Protein AF-A0A534MYK9-F1 (afdb_monomer_lite)

pLDDT: mean 93.84, std 4.39, range [72.5, 97.69]

Structure (mmCIF, N/CA/C/O backbone):
data_AF-A0A534MYK9-F1
#
_entry.id   AF-A0A534MYK9-F1
#
loop_
_atom_site.group_PDB
_atom_site.id
_atom_site.type_symbol
_atom_site.label_atom_id
_atom_site.label_alt_id
_atom_site.label_comp_id
_atom_site.label_asym_id
_atom_site.label_entity_id
_atom_site.label_seq_id
_atom_site.pdbx_PDB_ins_code
_atom_site.Cartn_x
_atom_site.Cartn_y
_atom_site.Cartn_z
_atom_site.occupancy
_atom_site.B_iso_or_equiv
_atom_site.auth_seq_id
_atom_site.auth_comp_id
_atom_site.auth_asym_id
_atom_site.auth_atom_id
_atom_site.pdbx_PDB_model_num
ATOM 1 N N . MET A 1 1 ? -10.632 -0.128 27.076 1.00 77.88 1 MET A N 1
ATOM 2 C CA . MET A 1 1 ? -11.776 -0.941 26.616 1.00 77.88 1 MET A CA 1
ATOM 3 C C . MET A 1 1 ? -12.908 -0.789 27.621 1.00 77.88 1 MET A C 1
ATOM 5 O O . MET A 1 1 ? -12.709 -1.081 28.795 1.00 77.88 1 MET A O 1
ATOM 9 N N . ALA A 1 2 ? -14.049 -0.252 27.196 1.00 86.44 2 ALA A N 1
ATOM 10 C CA . ALA A 1 2 ? -15.210 -0.081 28.070 1.00 86.44 2 ALA A CA 1
ATOM 11 C C . ALA A 1 2 ? -15.903 -1.431 28.352 1.00 86.44 2 ALA A C 1
ATOM 13 O O . ALA A 1 2 ? -15.978 -2.269 27.459 1.00 86.44 2 ALA A O 1
ATOM 14 N N . ARG A 1 3 ? -16.402 -1.634 29.580 1.00 91.06 3 ARG A N 1
ATOM 15 C CA . ARG A 1 3 ? -17.036 -2.894 30.035 1.00 91.06 3 ARG A CA 1
ATOM 16 C C . ARG A 1 3 ? -18.531 -2.765 30.369 1.00 91.06 3 ARG A C 1
ATOM 18 O O . ARG A 1 3 ? -19.134 -3.716 30.841 1.00 91.06 3 ARG A O 1
ATOM 25 N N . GLY A 1 4 ? -19.121 -1.588 30.159 1.00 93.94 4 GLY A N 1
ATOM 26 C CA . GLY A 1 4 ? -20.531 -1.337 30.467 1.00 93.94 4 GLY A CA 1
ATOM 27 C C . GLY A 1 4 ? -21.484 -1.984 29.459 1.00 93.94 4 GLY A C 1
ATOM 28 O O . GLY A 1 4 ? -21.170 -2.062 28.270 1.00 93.94 4 GLY A O 1
ATOM 29 N N . LEU A 1 5 ? -22.675 -2.366 29.925 1.00 92.31 5 LEU A N 1
ATOM 30 C CA . LEU A 1 5 ? -23.705 -3.059 29.139 1.00 92.31 5 LEU A CA 1
ATOM 31 C C . LEU A 1 5 ? -24.161 -2.267 27.891 1.00 92.31 5 LEU A C 1
ATOM 33 O O . LEU A 1 5 ? -24.481 -2.857 26.866 1.00 92.31 5 LEU A O 1
ATOM 37 N N . PHE A 1 6 ? -24.077 -0.931 27.925 1.00 93.38 6 PHE A N 1
ATOM 38 C CA . PHE A 1 6 ? -24.435 -0.035 26.811 1.00 93.38 6 PHE A CA 1
ATOM 39 C C . PHE A 1 6 ? -23.223 0.593 26.086 1.00 93.38 6 PHE A C 1
ATOM 41 O O . PHE A 1 6 ? -23.353 1.595 25.382 1.00 93.38 6 PHE A O 1
ATOM 48 N N . ALA A 1 7 ? -22.017 0.024 26.218 1.00 95.12 7 ALA A N 1
ATOM 49 C CA . ALA A 1 7 ? -20.780 0.609 25.675 1.00 95.12 7 ALA A CA 1
ATOM 50 C C . ALA A 1 7 ? -20.463 0.250 24.203 1.00 95.12 7 ALA A C 1
ATOM 52 O O . ALA A 1 7 ? -19.380 0.574 23.702 1.00 95.12 7 ALA A O 1
ATOM 53 N N . ALA A 1 8 ? -21.386 -0.394 23.482 1.00 93.94 8 ALA A N 1
ATOM 54 C CA . ALA A 1 8 ? -21.146 -0.937 22.140 1.00 93.94 8 ALA A CA 1
ATOM 55 C C . ALA A 1 8 ? -20.653 0.110 21.117 1.00 93.94 8 ALA A C 1
ATOM 57 O O . ALA A 1 8 ? -19.720 -0.156 20.355 1.00 93.94 8 ALA A O 1
ATOM 58 N N . ARG A 1 9 ? -21.222 1.327 21.125 1.00 94.88 9 ARG A N 1
ATOM 59 C CA . ARG A 1 9 ? -20.819 2.421 20.216 1.00 94.88 9 ARG A CA 1
ATOM 60 C C . ARG A 1 9 ? -19.348 2.797 20.401 1.00 94.88 9 ARG A C 1
ATOM 62 O O . ARG A 1 9 ? -18.620 2.928 19.418 1.00 94.88 9 ARG A O 1
ATOM 69 N N . LYS A 1 10 ? -18.911 2.917 21.659 1.00 95.38 10 LYS A N 1
ATOM 70 C CA . LYS A 1 10 ? -17.522 3.232 22.012 1.00 95.38 10 LYS A CA 1
ATOM 71 C C . LYS A 1 10 ? -16.579 2.117 21.564 1.00 95.38 10 LYS A C 1
ATOM 73 O O . LYS A 1 10 ? -15.596 2.402 20.889 1.00 95.38 10 LYS A O 1
ATOM 78 N N . LEU A 1 11 ? -16.915 0.856 21.847 1.00 95.69 11 LEU A N 1
ATOM 79 C CA . LEU A 1 11 ? -16.108 -0.301 21.432 1.00 95.69 11 LEU A CA 1
ATOM 80 C C . LEU A 1 11 ? -15.960 -0.401 19.906 1.00 95.69 11 LEU A C 1
ATOM 82 O O . LEU A 1 11 ? -14.871 -0.688 19.406 1.00 95.69 11 LEU A O 1
ATOM 86 N N . LYS A 1 12 ? -17.029 -0.120 19.150 1.00 95.69 12 LYS A N 1
ATOM 87 C CA . LYS A 1 12 ? -16.986 -0.082 17.680 1.00 95.69 12 LYS A CA 1
ATOM 88 C C . LYS A 1 12 ? -16.059 1.028 17.169 1.00 95.69 12 LYS A C 1
ATOM 90 O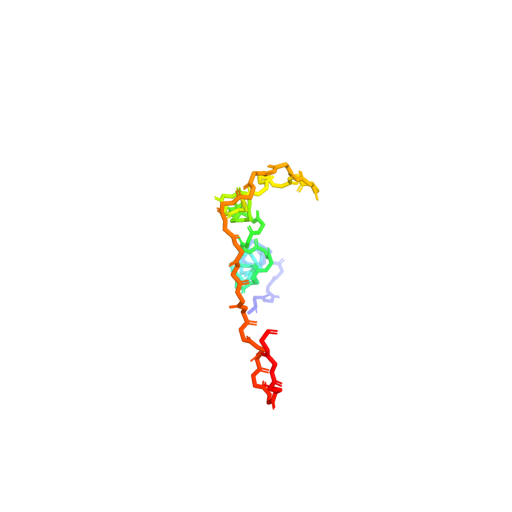 O . LYS A 1 12 ? -15.254 0.769 16.275 1.00 95.69 12 LYS A O 1
ATOM 95 N N . GLY A 1 13 ? -16.143 2.225 17.753 1.00 95.88 13 GLY A N 1
ATOM 96 C CA . GLY A 1 13 ? -15.263 3.352 17.427 1.00 95.88 13 GLY A CA 1
ATOM 97 C C . GLY A 1 13 ? -13.793 3.052 17.725 1.00 95.88 13 GLY A C 1
ATOM 98 O O . GLY A 1 13 ? -12.954 3.185 16.837 1.00 95.88 13 GLY A O 1
ATOM 99 N N . GLU A 1 14 ? -13.493 2.549 18.927 1.00 95.81 14 GLU A N 1
ATOM 100 C CA . GLU A 1 14 ? -12.140 2.132 19.334 1.00 95.81 14 GLU A CA 1
ATOM 101 C C . GLU A 1 14 ? -11.571 1.044 18.406 1.00 95.81 14 GLU A C 1
ATOM 103 O O . GLU A 1 14 ? -10.400 1.081 18.025 1.00 95.81 14 GLU A O 1
ATOM 108 N N . ARG A 1 15 ? -12.395 0.072 17.986 1.00 95.31 15 ARG A N 1
ATOM 109 C CA . ARG A 1 15 ? -11.960 -0.952 17.026 1.00 95.31 15 ARG A CA 1
ATOM 110 C C . ARG A 1 15 ? -11.645 -0.345 15.663 1.00 95.31 15 ARG A C 1
ATOM 112 O O . ARG A 1 15 ? -10.670 -0.764 15.045 1.00 95.31 15 ARG A O 1
ATOM 119 N N . GLN A 1 16 ? -12.448 0.610 15.193 1.00 95.38 16 GLN A N 1
ATOM 120 C CA . GLN A 1 16 ? -12.242 1.259 13.900 1.00 95.38 16 GLN A CA 1
ATOM 121 C C . GLN A 1 16 ? -10.958 2.094 13.880 1.00 95.38 16 GLN A C 1
ATOM 123 O O . GLN A 1 16 ? -10.197 1.991 12.919 1.00 95.38 16 GLN A O 1
ATOM 128 N N . THR A 1 17 ? -10.683 2.867 14.933 1.00 95.75 17 THR A N 1
ATOM 129 C CA . THR A 1 17 ? -9.439 3.647 15.045 1.00 95.75 17 THR A CA 1
ATOM 130 C C . THR A 1 17 ? -8.222 2.733 15.119 1.00 95.75 17 THR A C 1
ATOM 132 O O . THR A 1 17 ? -7.275 2.918 14.358 1.00 95.75 17 THR A O 1
ATOM 135 N N . ARG A 1 18 ? -8.277 1.673 15.935 1.00 95.69 18 ARG A N 1
ATOM 136 C CA . ARG A 1 18 ? -7.198 0.676 16.012 1.00 95.69 18 ARG A CA 1
ATOM 137 C C . ARG A 1 18 ? -6.981 -0.059 14.689 1.00 95.69 18 ARG A C 1
ATOM 139 O O . ARG A 1 18 ? -5.860 -0.433 14.382 1.00 95.69 18 ARG A O 1
ATOM 146 N N . ARG A 1 19 ? -8.022 -0.259 13.878 1.00 96.94 19 ARG A N 1
ATOM 147 C CA . ARG A 1 19 ? -7.890 -0.926 12.574 1.00 96.94 19 ARG A CA 1
ATOM 148 C C . ARG A 1 19 ? -7.011 -0.139 11.598 1.00 96.94 19 ARG A C 1
ATOM 150 O O . ARG A 1 19 ? -6.413 -0.743 10.721 1.00 96.94 19 ARG A O 1
ATOM 157 N N . TRP A 1 20 ? -6.890 1.178 11.756 1.00 97.12 20 TRP A N 1
ATOM 158 C CA . TRP A 1 20 ? -6.045 2.009 10.894 1.00 97.12 20 TRP A CA 1
ATOM 159 C C . TRP A 1 20 ? -4.538 1.845 11.122 1.00 97.12 20 TRP A C 1
ATOM 161 O O . TRP A 1 20 ? -3.770 2.189 10.223 1.00 97.12 20 TRP A O 1
ATOM 171 N N . SER A 1 21 ? -4.100 1.315 12.271 1.00 95.94 21 SER A N 1
ATOM 172 C CA . SER A 1 21 ? -2.678 1.006 12.489 1.00 95.94 21 SER A CA 1
ATOM 173 C C . SER A 1 21 ? -2.226 -0.257 11.750 1.00 95.94 21 SER A C 1
ATOM 175 O O . SER A 1 21 ? -1.031 -0.445 11.532 1.00 95.94 21 SER A O 1
ATOM 177 N N . ASP A 1 22 ? -3.165 -1.100 11.310 1.00 97.19 22 ASP A N 1
ATOM 178 C CA . ASP A 1 22 ? -2.875 -2.249 10.460 1.00 97.19 22 ASP A CA 1
ATOM 179 C C . ASP A 1 22 ? -2.474 -1.774 9.051 1.00 97.19 22 ASP A C 1
ATOM 181 O O . ASP A 1 22 ? -3.253 -1.153 8.316 1.00 97.19 22 ASP A O 1
ATOM 185 N N . ARG A 1 23 ? -1.235 -2.099 8.661 1.00 96.50 23 ARG A N 1
ATOM 186 C CA . ARG A 1 23 ? -0.651 -1.757 7.357 1.00 96.50 23 ARG A CA 1
ATOM 187 C C . ARG A 1 23 ? -1.494 -2.284 6.192 1.00 96.50 23 ARG A C 1
ATOM 189 O O . ARG A 1 23 ? -1.654 -1.564 5.205 1.00 96.50 23 ARG A O 1
ATOM 196 N N . TYR A 1 24 ? -2.030 -3.500 6.281 1.00 96.31 24 TYR A N 1
ATOM 197 C CA . TYR A 1 24 ? -2.847 -4.088 5.216 1.00 96.31 24 TYR A CA 1
ATOM 198 C C . TYR A 1 24 ? -4.192 -3.380 5.107 1.00 96.31 24 TYR A C 1
ATOM 200 O O . TYR A 1 24 ? -4.637 -3.052 4.004 1.00 96.31 24 TYR A O 1
ATOM 208 N N . TYR A 1 25 ? -4.813 -3.078 6.249 1.00 96.88 25 TYR A N 1
ATOM 209 C CA . TYR A 1 25 ? -6.064 -2.330 6.271 1.00 96.88 25 TYR A CA 1
ATOM 210 C C . TYR A 1 25 ? -5.899 -0.937 5.659 1.00 96.88 25 TYR A C 1
ATOM 212 O O . TYR A 1 25 ? -6.686 -0.563 4.787 1.00 96.88 25 TYR A O 1
ATOM 220 N N . LYS A 1 26 ? -4.853 -0.202 6.059 1.00 96.62 26 LYS A N 1
ATOM 221 C CA . LYS A 1 26 ? -4.552 1.134 5.532 1.00 96.62 26 LYS A CA 1
ATOM 222 C C . LYS A 1 26 ? -4.283 1.109 4.026 1.00 96.62 26 LYS A C 1
ATOM 224 O O . LYS A 1 26 ? -4.862 1.918 3.307 1.00 96.62 26 LYS A O 1
ATOM 229 N N . ARG A 1 27 ? -3.451 0.175 3.541 1.00 95.81 27 ARG A N 1
ATOM 230 C CA . ARG A 1 27 ? -3.147 0.038 2.102 1.00 95.81 27 ARG A CA 1
ATOM 231 C C . ARG A 1 27 ? -4.398 -0.225 1.269 1.00 95.81 27 ARG A C 1
ATOM 233 O O . ARG A 1 27 ? -4.558 0.413 0.236 1.00 95.81 27 ARG A O 1
ATOM 240 N N . ARG A 1 28 ? -5.274 -1.119 1.741 1.00 94.81 28 ARG A N 1
ATOM 241 C CA . ARG A 1 28 ? -6.518 -1.491 1.053 1.00 94.81 28 ARG A CA 1
ATOM 242 C C . ARG A 1 28 ? -7.552 -0.367 1.061 1.00 94.81 28 ARG A C 1
ATOM 244 O O . ARG A 1 28 ? -8.119 -0.066 0.027 1.00 94.81 28 ARG A O 1
ATOM 251 N N . MET A 1 29 ? -7.801 0.264 2.211 1.00 96.50 29 MET A N 1
ATOM 252 C CA . MET A 1 29 ? -8.822 1.320 2.310 1.00 96.50 29 MET A CA 1
ATOM 253 C C . MET A 1 29 ? -8.473 2.573 1.504 1.00 96.50 29 MET A C 1
ATOM 255 O O . MET A 1 29 ? -9.371 3.259 1.030 1.00 96.50 29 MET A O 1
ATOM 259 N N . LEU A 1 30 ? -7.182 2.886 1.381 1.00 95.81 30 LEU A N 1
ATOM 260 C CA . LEU A 1 30 ? -6.701 4.055 0.647 1.00 95.81 30 LEU A CA 1
ATOM 261 C C . LEU A 1 30 ? -6.358 3.750 -0.819 1.00 95.81 30 LEU A C 1
ATOM 263 O O . LEU A 1 30 ? -5.858 4.644 -1.494 1.00 95.81 30 LEU A O 1
ATOM 267 N N . HIS A 1 31 ? -6.580 2.517 -1.290 1.00 93.81 31 HIS A N 1
ATOM 268 C CA . HIS A 1 31 ? -6.235 2.073 -2.647 1.00 93.81 31 HIS A CA 1
ATOM 269 C C . HIS A 1 31 ? -4.798 2.457 -3.053 1.00 93.81 31 HIS A C 1
ATOM 271 O O . HIS A 1 31 ? -4.523 2.956 -4.146 1.00 93.81 31 HIS A O 1
ATOM 277 N N . LEU A 1 32 ? -3.855 2.298 -2.110 1.00 94.50 32 LEU A N 1
ATOM 278 C CA . LEU A 1 32 ? -2.475 2.748 -2.320 1.00 94.50 32 LEU A CA 1
ATOM 279 C C . LEU A 1 32 ? -1.768 1.916 -3.383 1.00 94.50 32 LEU A C 1
ATOM 281 O O . LEU A 1 32 ? -0.873 2.435 -4.034 1.00 94.50 32 LEU A O 1
ATOM 285 N N . LYS A 1 33 ? -2.141 0.636 -3.525 1.00 91.62 33 LYS A N 1
ATOM 286 C CA . LYS A 1 33 ? -1.540 -0.244 -4.526 1.00 91.62 33 LYS A CA 1
ATOM 287 C C . LYS A 1 33 ? -1.942 0.240 -5.911 1.00 91.62 33 LYS A C 1
ATOM 289 O O . LYS A 1 33 ? -1.068 0.526 -6.706 1.00 91.62 33 LYS A O 1
ATOM 294 N N . GLU A 1 34 ? -3.233 0.404 -6.146 1.00 90.88 34 GLU A N 1
ATOM 295 C CA . GLU A 1 34 ? -3.816 0.823 -7.418 1.00 90.88 34 GLU A CA 1
ATOM 296 C C . GLU A 1 34 ? -3.237 2.163 -7.886 1.00 90.88 34 GLU A C 1
ATOM 298 O O . GLU A 1 34 ? -2.958 2.333 -9.065 1.00 90.88 34 GLU A O 1
ATOM 303 N N . LYS A 1 35 ? -2.975 3.093 -6.957 1.00 90.00 35 LYS A N 1
ATOM 304 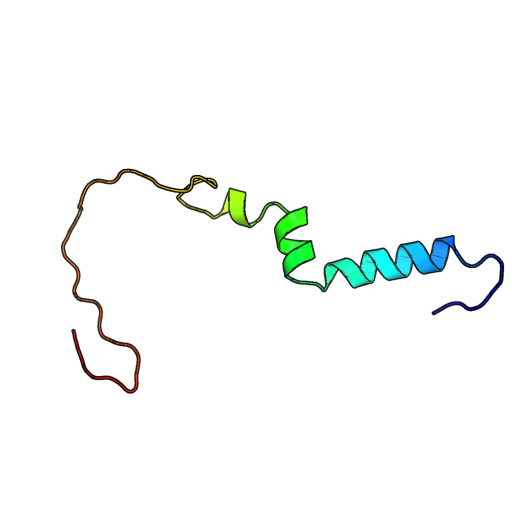C CA . LYS A 1 35 ? -2.379 4.396 -7.284 1.00 90.00 35 LYS A CA 1
ATOM 305 C C . LYS A 1 35 ? -0.893 4.333 -7.671 1.00 90.00 35 LYS A C 1
ATOM 307 O O . LYS A 1 35 ? -0.433 5.198 -8.408 1.00 90.00 35 LYS A O 1
ATOM 312 N N . SER A 1 36 ? -0.119 3.406 -7.104 1.00 94.06 36 SER A N 1
ATOM 313 C CA . SER A 1 36 ? 1.345 3.365 -7.275 1.00 94.06 36 SER A CA 1
ATOM 314 C C . SER A 1 36 ? 1.844 2.229 -8.165 1.00 94.06 36 SER A C 1
ATOM 316 O O . SER A 1 36 ? 3.025 2.194 -8.495 1.00 94.06 36 SER A O 1
ATOM 318 N N . ASP A 1 37 ? 0.995 1.245 -8.441 1.00 95.12 37 ASP A N 1
ATOM 319 C CA . ASP A 1 37 ? 1.347 0.041 -9.184 1.00 95.12 37 ASP A CA 1
ATOM 320 C C . ASP A 1 37 ? 1.478 0.374 -10.678 1.00 95.12 37 ASP A C 1
ATOM 322 O O . ASP A 1 37 ? 0.483 0.769 -11.285 1.00 95.12 37 ASP A O 1
ATOM 326 N N . PRO A 1 38 ? 2.664 0.202 -11.294 1.00 94.38 38 PRO A N 1
ATOM 327 C CA . PRO A 1 38 ? 2.851 0.465 -12.721 1.00 94.38 38 PRO A CA 1
ATOM 328 C C . PRO A 1 38 ? 2.027 -0.469 -13.622 1.00 94.38 38 PRO A C 1
ATOM 330 O O . PRO A 1 38 ? 1.886 -0.191 -14.808 1.00 94.38 38 PRO A O 1
ATOM 333 N N . LEU A 1 39 ? 1.500 -1.575 -13.085 1.00 95.38 39 LEU A N 1
ATOM 334 C CA . LEU A 1 39 ? 0.617 -2.495 -13.807 1.00 95.38 39 LEU A CA 1
ATOM 335 C C . LEU A 1 39 ? -0.872 -2.169 -13.622 1.00 95.38 39 LEU A C 1
ATOM 337 O O . LEU A 1 39 ? -1.710 -2.904 -14.141 1.00 95.38 39 LEU A O 1
ATOM 341 N N . GLU A 1 40 ? -1.210 -1.138 -12.840 1.00 91.50 40 GLU A N 1
ATOM 342 C CA . GLU A 1 40 ? -2.590 -0.733 -12.525 1.00 91.50 40 GLU A CA 1
ATOM 343 C C . GLU A 1 40 ? -3.471 -1.889 -11.994 1.00 91.50 40 GLU A C 1
ATOM 345 O O . GLU A 1 40 ? -4.691 -1.899 -12.143 1.00 91.50 40 GLU A O 1
ATOM 350 N N . GLY A 1 41 ? -2.859 -2.895 -11.354 1.00 90.06 41 GLY A N 1
ATOM 351 C CA . GLY A 1 41 ? -3.550 -4.081 -10.839 1.00 90.06 41 GLY A CA 1
ATOM 352 C C . GLY A 1 41 ? -3.699 -5.247 -11.827 1.00 90.06 41 GLY A C 1
ATOM 353 O O . GLY A 1 41 ? -4.248 -6.283 -11.441 1.00 90.06 41 GLY A O 1
ATOM 354 N N . SER A 1 42 ? -3.184 -5.129 -13.054 1.00 94.62 42 SER A N 1
ATOM 355 C CA . SER A 1 42 ? -3.125 -6.224 -14.030 1.00 94.62 42 SER A CA 1
ATOM 356 C C . SER A 1 42 ? -2.112 -7.309 -13.619 1.00 94.62 42 SER A C 1
ATOM 358 O O . SER A 1 42 ? -1.063 -6.992 -13.052 1.00 94.62 42 SER A O 1
ATOM 360 N N . PRO A 1 43 ? -2.359 -8.598 -13.927 1.00 95.38 43 PRO A N 1
ATOM 361 C CA . PRO A 1 43 ? -1.385 -9.663 -13.681 1.00 95.38 43 PRO A CA 1
ATOM 362 C C . PRO A 1 43 ? -0.129 -9.574 -14.568 1.00 95.38 43 PRO A C 1
ATOM 364 O O . PRO A 1 43 ? 0.908 -10.119 -14.193 1.00 95.38 43 PRO A O 1
ATOM 36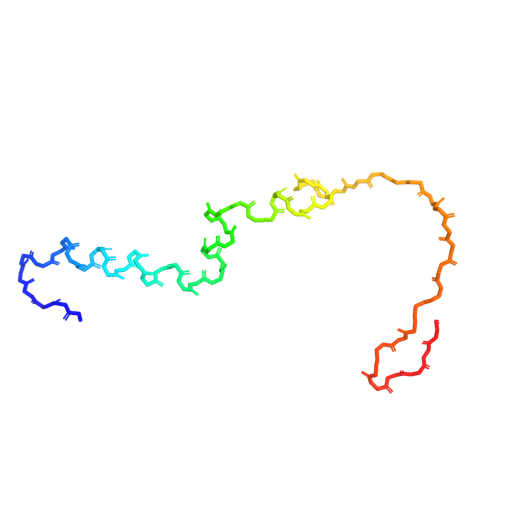7 N N . GLN A 1 44 ? -0.210 -8.933 -15.741 1.00 96.69 44 GLN A N 1
ATOM 368 C CA . GLN A 1 44 ? 0.888 -8.809 -16.712 1.00 96.69 44 GLN A CA 1
ATOM 369 C C . GLN A 1 44 ? 0.790 -7.492 -17.505 1.00 96.69 44 GLN A C 1
ATOM 371 O O . GLN A 1 44 ? -0.301 -6.942 -17.669 1.00 96.69 44 GLN A O 1
ATOM 376 N N . ALA A 1 45 ? 1.918 -7.021 -18.048 1.00 96.56 45 ALA A N 1
ATOM 377 C CA . ALA A 1 45 ? 1.982 -5.899 -18.990 1.00 96.56 45 ALA A CA 1
ATOM 378 C C . ALA A 1 45 ? 3.000 -6.155 -20.110 1.00 96.56 45 ALA A C 1
ATOM 380 O O . ALA A 1 45 ? 3.859 -7.031 -20.005 1.00 96.56 45 ALA A O 1
ATOM 381 N N . LYS A 1 46 ? 2.894 -5.374 -21.189 1.00 97.06 46 LYS A N 1
ATOM 382 C CA . LYS A 1 46 ? 3.860 -5.343 -22.294 1.00 97.06 46 LYS A CA 1
ATOM 383 C C . LYS A 1 46 ? 4.755 -4.113 -22.150 1.00 97.06 46 LYS A C 1
ATOM 385 O O . LYS A 1 46 ? 4.289 -3.070 -21.706 1.00 97.06 46 LYS A O 1
ATOM 390 N N . GLY A 1 47 ? 6.012 -4.226 -22.564 1.00 95.38 47 GLY A N 1
ATOM 391 C CA . GLY A 1 47 ? 6.976 -3.127 -22.539 1.00 95.38 47 GLY A CA 1
ATOM 392 C C . GLY A 1 47 ? 7.979 -3.232 -23.683 1.00 95.38 47 GLY A C 1
ATOM 393 O O . GLY A 1 47 ? 8.094 -4.279 -24.321 1.00 95.38 47 GLY A O 1
ATOM 394 N N . ILE A 1 48 ? 8.691 -2.137 -23.938 1.00 97.69 48 ILE A N 1
ATOM 395 C CA . ILE A 1 48 ? 9.788 -2.058 -24.909 1.00 97.69 48 ILE A CA 1
ATOM 396 C C . ILE A 1 48 ? 11.090 -1.910 -24.123 1.00 97.69 48 ILE A C 1
ATOM 398 O O . ILE A 1 48 ? 11.145 -1.171 -23.141 1.00 97.69 48 ILE A O 1
ATOM 402 N N . VAL A 1 49 ? 12.131 -2.630 -24.537 1.00 97.00 49 VAL A N 1
ATOM 403 C CA . VAL A 1 49 ? 13.447 -2.559 -23.894 1.00 97.00 49 VAL A CA 1
ATOM 404 C C . VAL A 1 49 ? 14.099 -1.219 -24.228 1.00 97.00 49 VAL A C 1
ATOM 406 O O . VAL A 1 49 ? 14.241 -0.890 -25.403 1.00 97.00 49 VAL A O 1
ATOM 409 N N . LEU A 1 50 ? 14.505 -0.469 -23.200 1.00 97.12 50 LEU A N 1
ATOM 410 C CA . LEU A 1 50 ? 15.255 0.780 -23.360 1.00 97.12 50 LEU A CA 1
ATOM 411 C C . LEU A 1 50 ? 16.764 0.514 -23.386 1.00 97.12 50 LEU A C 1
ATOM 413 O O . LEU A 1 50 ? 17.450 0.918 -24.317 1.00 97.12 50 LEU A O 1
ATOM 417 N N . GLU A 1 51 ? 17.272 -0.221 -22.397 1.00 96.62 51 GLU A N 1
ATOM 418 C CA . GLU A 1 51 ? 18.695 -0.531 -22.25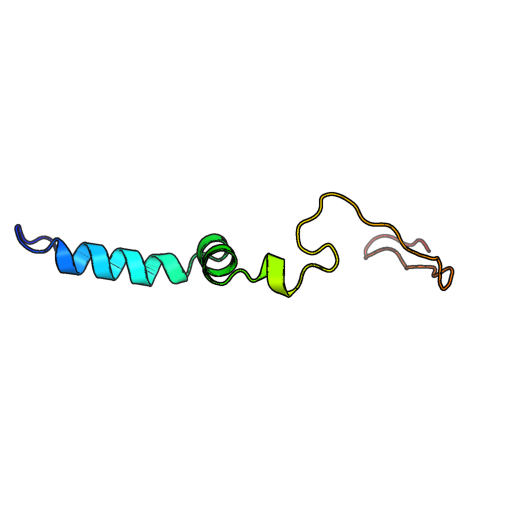8 1.00 96.62 51 GLU A CA 1
ATOM 419 C C . GLU A 1 51 ? 18.921 -1.829 -21.469 1.00 96.62 51 GLU A C 1
ATOM 421 O O . GLU A 1 51 ? 18.017 -2.342 -20.804 1.00 96.62 51 GLU A O 1
ATOM 426 N N . LYS A 1 52 ? 20.142 -2.371 -21.552 1.00 96.50 52 LYS A N 1
ATOM 427 C CA . LYS A 1 52 ? 20.588 -3.510 -20.739 1.00 96.50 52 LYS A CA 1
ATOM 428 C C . LYS A 1 52 ? 21.411 -2.984 -19.564 1.00 96.50 52 LYS A C 1
ATOM 430 O O . LYS A 1 52 ? 22.474 -2.413 -19.787 1.00 96.50 52 LYS A O 1
ATOM 435 N N . VAL A 1 53 ? 20.937 -3.209 -18.339 1.00 95.50 53 VAL A N 1
ATOM 436 C CA . VAL A 1 53 ? 21.586 -2.756 -17.096 1.00 95.50 53 VAL A CA 1
ATOM 437 C C . VAL A 1 53 ? 22.090 -3.966 -16.308 1.00 95.50 53 VAL A C 1
ATOM 439 O O . VAL A 1 53 ? 21.326 -4.906 -16.093 1.00 95.50 53 VAL A O 1
ATOM 442 N N . ALA A 1 54 ? 23.353 -3.942 -15.872 1.00 93.50 54 ALA A N 1
ATOM 443 C CA . ALA A 1 54 ? 23.889 -4.902 -14.903 1.00 93.50 54 ALA A CA 1
ATOM 444 C C . ALA A 1 54 ? 23.592 -4.398 -13.481 1.00 93.50 54 ALA A C 1
ATOM 446 O O . ALA A 1 54 ? 23.902 -3.247 -13.165 1.00 93.50 54 ALA A O 1
ATOM 447 N N . ILE A 1 55 ? 22.958 -5.222 -12.645 1.00 92.69 55 ILE A N 1
ATOM 448 C CA . ILE A 1 55 ? 22.564 -4.850 -11.279 1.00 92.69 55 ILE A CA 1
ATOM 449 C C . ILE A 1 55 ? 23.346 -5.732 -10.319 1.00 92.69 55 ILE A C 1
ATOM 451 O O . ILE A 1 55 ? 23.116 -6.935 -10.253 1.00 92.69 55 ILE A O 1
ATOM 455 N N . GLU A 1 56 ? 24.226 -5.109 -9.539 1.00 94.50 56 GLU A N 1
ATOM 456 C CA . GLU A 1 56 ? 25.038 -5.810 -8.551 1.00 94.50 56 GLU A CA 1
ATOM 457 C C . GLU A 1 56 ? 24.168 -6.553 -7.524 1.00 94.50 56 GLU A C 1
ATOM 45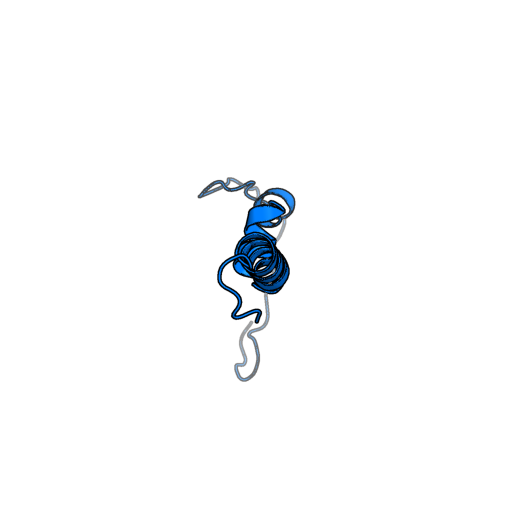9 O O . GLU A 1 56 ? 23.134 -6.061 -7.046 1.00 94.50 56 GLU A O 1
ATOM 464 N N . ALA A 1 57 ? 24.602 -7.760 -7.171 1.00 94.88 57 ALA A N 1
ATOM 465 C CA . ALA A 1 57 ? 23.957 -8.562 -6.151 1.00 94.88 57 ALA A CA 1
ATOM 466 C C . ALA A 1 57 ? 23.967 -7.850 -4.789 1.00 94.88 57 ALA A C 1
ATOM 468 O O . ALA A 1 57 ? 24.910 -7.162 -4.403 1.00 94.88 57 ALA A O 1
ATOM 469 N N . LYS A 1 58 ? 22.902 -8.057 -4.004 1.00 94.00 58 LYS A N 1
ATOM 470 C CA . LYS A 1 58 ? 22.876 -7.568 -2.622 1.00 94.00 58 LYS A CA 1
ATOM 471 C C . LYS A 1 58 ? 23.890 -8.343 -1.780 1.00 94.00 58 LYS A C 1
ATOM 473 O O . LYS A 1 58 ? 23.985 -9.567 -1.879 1.00 94.00 58 LYS A O 1
ATOM 478 N N . GLN A 1 59 ? 24.573 -7.618 -0.896 1.00 95.00 59 GLN A N 1
ATOM 479 C CA . GLN A 1 59 ? 25.470 -8.185 0.111 1.00 95.00 59 GLN A CA 1
ATOM 480 C C . GLN A 1 59 ? 24.766 -9.309 0.899 1.00 95.00 59 GLN A C 1
ATOM 482 O O . GLN A 1 59 ? 23.574 -9.173 1.201 1.00 95.00 59 GLN A O 1
ATOM 487 N N . PRO A 1 60 ? 25.457 -10.411 1.248 1.00 93.62 60 PRO A N 1
ATOM 488 C CA . PRO A 1 60 ? 26.914 -10.613 1.219 1.00 93.62 60 PRO A CA 1
ATOM 489 C C . PRO A 1 60 ? 27.469 -11.242 -0.076 1.00 93.62 60 PRO A C 1
ATOM 491 O O . PRO A 1 60 ? 28.611 -11.692 -0.092 1.00 93.62 60 PRO A O 1
ATOM 494 N N . ASN A 1 61 ? 26.669 -11.346 -1.139 1.00 94.00 61 ASN A N 1
ATOM 495 C CA . ASN A 1 61 ? 27.089 -12.001 -2.380 1.00 94.00 61 ASN A CA 1
ATOM 496 C C . ASN A 1 61 ? 27.854 -11.035 -3.299 1.00 94.00 61 ASN A C 1
ATOM 498 O O . ASN A 1 61 ? 27.576 -9.839 -3.293 1.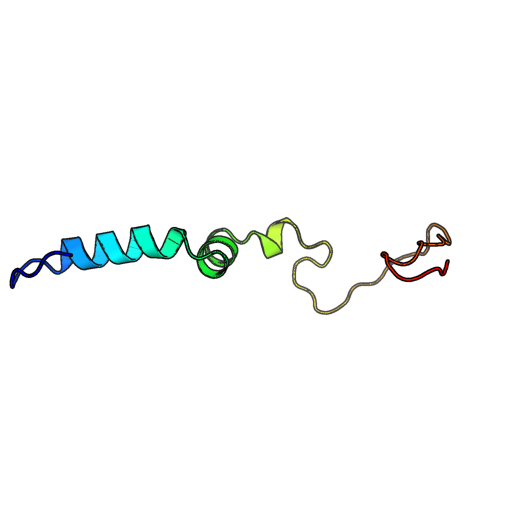00 94.00 61 ASN A O 1
ATOM 502 N N . SER A 1 62 ? 28.735 -11.578 -4.147 1.00 83.62 62 SER A N 1
ATOM 503 C CA . SER A 1 62 ? 29.497 -10.814 -5.146 1.00 83.62 62 SER A CA 1
ATOM 504 C C . SER A 1 62 ? 29.208 -11.338 -6.556 1.00 83.62 62 SER A C 1
ATOM 506 O O . SER A 1 62 ? 29.753 -12.365 -6.959 1.00 83.62 62 SER A O 1
ATOM 508 N N . ALA A 1 63 ? 28.320 -10.654 -7.284 1.00 83.88 63 ALA A N 1
ATOM 509 C CA . ALA A 1 63 ? 27.978 -10.924 -8.685 1.00 83.88 63 ALA A CA 1
ATOM 510 C C . ALA A 1 63 ? 27.390 -9.663 -9.354 1.00 83.88 63 ALA A C 1
ATOM 512 O O . ALA A 1 63 ? 26.809 -8.826 -8.659 1.00 83.88 63 ALA A O 1
ATOM 513 N N . LEU A 1 64 ? 27.539 -9.558 -10.681 1.00 72.50 64 LEU A N 1
ATOM 514 C CA . LEU A 1 64 ? 26.951 -8.526 -11.553 1.00 72.50 64 LEU A CA 1
ATOM 515 C C . LEU A 1 64 ? 25.829 -9.101 -12.422 1.00 72.50 64 LEU A C 1
ATOM 517 O O . LEU A 1 64 ? 25.952 -10.286 -12.810 1.00 72.50 64 LEU A O 1
#

Foldseek 3Di:
DDDDPPCVVVVVVVVVVVQCVDPVSVCVVVVVCCVPPPCSPDPDDDDDDDDDDDDADDPPDGDD

Radius of gyration: 22.51 Å; chains: 1; bounding box: 54×16×55 Å

Sequence (64 aa):
MARGLFAARKLKGERQTRRWSDRYYKRRMLHLKEKSDPLEGSPQAKGIVLEKVAIEAKQPNSAL

Secondary structure (DSSP, 8-state):
---STT-HHHHHHHHHHHHTT-HHHHHHHTTHHHHH-TTTT-S------------PPPTT----